Protein AF-A0A2U1MDM8-F1 (afdb_monomer)

Mean predicted aligned error: 17.26 Å

Sequence (124 aa):
MDEKRRSKVSEVETDEPVAFSLQEKEKKIGHGEKMQAIIDADEVLHARVAELYKDKTLTNDDRVQRLADLINARSEEVELADLINARSEEVALNELIQPIKQAQSQKRKRNRTRAQRISEMKAL

Structure (mmCIF, N/CA/C/O backbone):
data_AF-A0A2U1MDM8-F1
#
_entry.id   AF-A0A2U1MDM8-F1
#
loop_
_atom_site.group_PDB
_atom_site.id
_atom_site.type_symbol
_atom_site.label_atom_id
_atom_site.label_alt_id
_atom_site.label_comp_id
_atom_site.label_asym_id
_atom_site.label_entity_id
_atom_site.label_seq_id
_atom_site.pdbx_PDB_ins_code
_atom_site.Cartn_x
_atom_site.Cartn_y
_atom_site.Cartn_z
_atom_site.occupancy
_atom_site.B_iso_or_equiv
_atom_site.auth_seq_id
_atom_site.auth_comp_id
_atom_site.auth_asym_id
_atom_site.auth_atom_id
_atom_site.pdbx_PDB_model_num
ATOM 1 N N . MET A 1 1 ? 47.001 -23.749 -61.123 1.00 46.88 1 MET A N 1
ATOM 2 C CA . MET A 1 1 ? 46.743 -24.210 -59.749 1.00 46.88 1 MET A CA 1
ATOM 3 C C . MET A 1 1 ? 47.287 -23.144 -58.824 1.00 46.88 1 MET A C 1
ATOM 5 O O . MET A 1 1 ? 48.490 -22.969 -58.829 1.00 46.88 1 MET A O 1
ATOM 9 N N . ASP A 1 2 ? 46.427 -22.355 -58.182 1.00 44.31 2 ASP A N 1
ATOM 10 C CA . ASP A 1 2 ? 46.560 -22.061 -56.751 1.00 44.31 2 ASP A CA 1
ATOM 11 C C . ASP A 1 2 ? 45.334 -21.288 -56.262 1.00 44.31 2 ASP A C 1
ATOM 13 O O . ASP A 1 2 ? 44.992 -20.184 -56.684 1.00 44.31 2 ASP A O 1
ATOM 17 N N . GLU A 1 3 ? 44.623 -21.996 -55.404 1.00 44.53 3 GLU A N 1
ATOM 18 C CA . GLU A 1 3 ? 43.270 -21.796 -54.940 1.00 44.53 3 GLU A CA 1
ATOM 19 C C . GLU A 1 3 ? 43.323 -20.951 -53.665 1.00 44.53 3 GLU A C 1
ATOM 21 O O . GLU A 1 3 ? 43.531 -21.464 -52.564 1.00 44.53 3 GLU A O 1
ATOM 26 N N . LYS A 1 4 ? 43.169 -19.624 -53.780 1.00 49.59 4 LYS A N 1
ATOM 27 C CA . LYS A 1 4 ? 43.178 -18.746 -52.599 1.00 49.59 4 LYS A CA 1
ATOM 28 C C . LYS A 1 4 ? 41.790 -18.667 -51.958 1.00 49.59 4 LYS A C 1
ATOM 30 O O . LYS A 1 4 ? 41.021 -17.732 -52.142 1.00 49.59 4 LYS A O 1
ATOM 35 N N . ARG A 1 5 ? 41.513 -19.762 -51.250 1.00 52.06 5 ARG A N 1
ATOM 36 C CA . ARG A 1 5 ? 40.594 -20.017 -50.131 1.00 52.06 5 ARG A CA 1
ATOM 37 C C . ARG A 1 5 ? 39.576 -18.924 -49.775 1.00 52.06 5 ARG A C 1
ATOM 3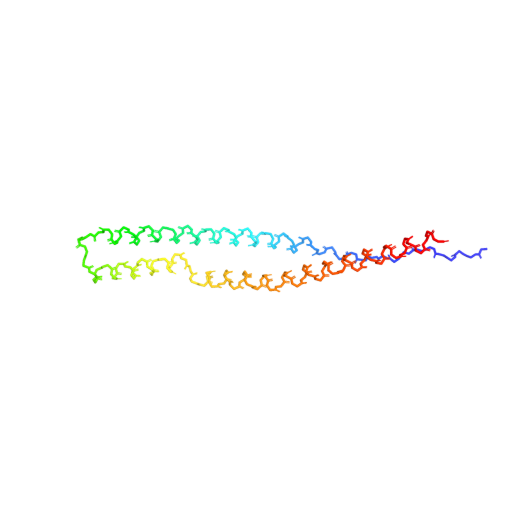9 O O . ARG A 1 5 ? 39.885 -17.884 -49.200 1.00 52.06 5 ARG A O 1
ATOM 46 N N . ARG A 1 6 ? 38.322 -19.305 -50.026 1.00 43.00 6 ARG A N 1
ATOM 47 C CA . ARG A 1 6 ? 37.075 -18.845 -49.408 1.00 43.00 6 ARG A CA 1
ATOM 48 C C . ARG A 1 6 ? 37.159 -18.733 -47.876 1.00 43.00 6 ARG A C 1
ATOM 50 O O . ARG A 1 6 ? 37.600 -19.662 -47.217 1.00 43.00 6 ARG A O 1
ATOM 57 N N . SER A 1 7 ? 36.561 -17.647 -47.380 1.00 42.75 7 SER A N 1
ATOM 58 C CA . SER A 1 7 ? 35.464 -17.61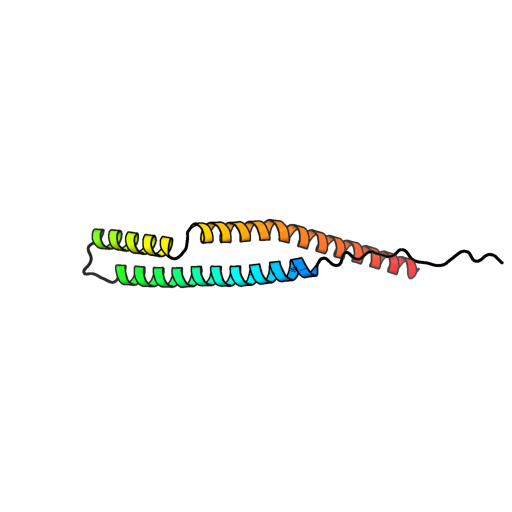9 -46.394 1.00 42.75 7 SER A CA 1
ATOM 59 C C . SER A 1 7 ? 35.660 -18.352 -45.056 1.00 42.75 7 SER A C 1
ATOM 61 O O . SER A 1 7 ? 35.643 -19.576 -45.004 1.00 42.75 7 SER A O 1
ATOM 63 N N . LYS A 1 8 ? 35.683 -17.591 -43.956 1.00 43.09 8 LYS A N 1
ATOM 64 C CA . LYS A 1 8 ? 34.558 -17.421 -43.006 1.00 43.09 8 LYS A CA 1
ATOM 65 C C . LYS A 1 8 ? 35.103 -16.810 -41.712 1.00 43.09 8 LYS A C 1
ATOM 67 O O . LYS A 1 8 ? 35.820 -17.460 -40.963 1.00 43.09 8 LYS A O 1
ATOM 72 N N . VAL A 1 9 ? 34.746 -15.553 -41.465 1.00 37.44 9 VAL A N 1
ATOM 73 C CA . VAL A 1 9 ? 34.763 -14.967 -40.122 1.00 37.44 9 VAL A CA 1
ATOM 74 C C . VAL A 1 9 ? 33.613 -15.647 -39.388 1.00 37.44 9 VAL A C 1
ATOM 76 O O . VAL A 1 9 ? 32.454 -15.370 -39.681 1.00 37.44 9 VAL A O 1
ATOM 79 N N . SER A 1 10 ? 33.915 -16.625 -38.541 1.00 43.72 10 SER A N 1
ATOM 80 C CA . SER A 1 10 ? 32.930 -17.183 -37.621 1.00 43.72 10 SER A CA 1
ATOM 81 C C . SER A 1 10 ? 32.704 -16.158 -36.516 1.00 43.72 10 SER A C 1
ATOM 83 O O . SER A 1 10 ? 33.543 -16.002 -35.627 1.00 43.72 10 SER A O 1
ATOM 85 N N . GLU A 1 11 ? 31.592 -15.434 -36.619 1.00 43.31 11 GLU A N 1
ATOM 86 C CA . GLU A 1 11 ? 30.922 -14.835 -35.472 1.00 43.31 11 GLU A CA 1
ATOM 87 C C . GLU A 1 11 ? 30.713 -15.950 -34.442 1.00 43.31 11 GLU A C 1
ATOM 89 O O . GLU A 1 11 ? 29.921 -16.866 -34.646 1.00 43.31 11 GLU A O 1
ATOM 94 N N . VAL A 1 12 ? 31.488 -15.917 -33.359 1.00 41.56 12 VAL A N 1
ATOM 95 C CA . VAL A 1 12 ? 31.106 -16.593 -32.122 1.00 41.56 12 VAL A CA 1
ATOM 96 C C . VAL A 1 12 ? 30.000 -15.723 -31.538 1.00 41.56 12 VAL A C 1
ATOM 98 O O . VAL A 1 12 ? 30.259 -14.753 -30.826 1.00 41.56 12 VAL A O 1
ATOM 101 N N . GLU A 1 13 ? 28.767 -16.008 -31.957 1.00 43.16 13 GLU A N 1
ATOM 102 C CA . GLU A 1 13 ? 27.566 -15.593 -31.246 1.00 43.16 13 GLU A CA 1
ATOM 103 C C . GLU A 1 13 ? 27.679 -16.162 -29.831 1.00 43.16 13 GLU A C 1
ATOM 105 O O . GLU A 1 13 ? 27.635 -17.369 -29.607 1.00 43.16 13 GLU A O 1
ATOM 110 N N . THR A 1 14 ? 27.928 -15.275 -28.874 1.00 48.50 14 THR A N 1
ATOM 111 C CA . THR A 1 14 ? 27.837 -15.574 -27.450 1.00 48.50 14 THR A CA 1
ATOM 112 C C . THR A 1 14 ? 26.405 -15.999 -27.150 1.00 48.50 14 THR A C 1
ATOM 114 O O . THR A 1 14 ? 25.502 -15.161 -27.110 1.00 48.50 14 THR A O 1
ATOM 117 N N . ASP A 1 15 ? 26.218 -17.297 -26.949 1.00 49.34 15 ASP A N 1
ATOM 118 C CA . ASP A 1 15 ? 24.955 -17.975 -26.650 1.00 49.34 15 ASP A CA 1
ATOM 119 C C . ASP A 1 15 ? 24.504 -17.743 -25.186 1.00 49.34 15 ASP A C 1
ATOM 121 O O . ASP A 1 15 ? 24.058 -18.644 -24.483 1.00 49.34 15 ASP A O 1
ATOM 125 N N . GLU A 1 16 ? 24.645 -16.508 -24.691 1.00 52.34 16 GLU A N 1
ATOM 126 C CA . GLU A 1 16 ? 24.306 -16.109 -23.316 1.00 52.34 16 GLU A CA 1
ATOM 127 C C . GLU A 1 16 ? 23.179 -15.054 -23.142 1.00 52.34 16 GLU A C 1
ATOM 129 O O . GLU A 1 16 ? 23.001 -14.577 -22.020 1.00 52.34 16 GLU A O 1
ATOM 134 N N . PRO A 1 17 ? 22.327 -14.672 -24.126 1.00 51.50 17 PRO A N 1
ATOM 135 C CA . PRO A 1 17 ? 21.209 -13.774 -23.810 1.00 51.50 17 PRO A CA 1
ATOM 136 C C . PRO A 1 17 ? 20.009 -14.496 -23.165 1.00 51.50 17 PRO A C 1
ATOM 138 O O . PRO A 1 17 ? 19.172 -13.853 -22.529 1.00 51.50 17 PRO A O 1
ATOM 141 N N . VAL A 1 18 ? 19.886 -15.822 -23.318 1.00 47.09 18 VAL A N 1
ATOM 142 C CA . VAL A 1 18 ? 18.661 -16.550 -22.935 1.00 47.09 18 VAL A CA 1
ATOM 143 C C . VAL A 1 18 ? 18.601 -16.832 -21.43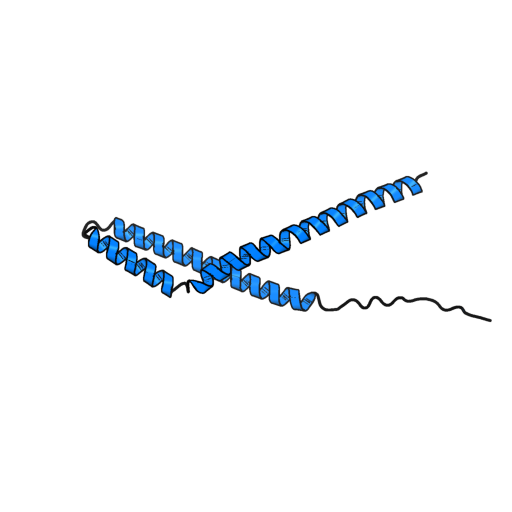2 1.00 47.09 18 VAL A C 1
ATOM 145 O O . VAL A 1 18 ? 17.549 -16.624 -20.824 1.00 47.09 18 VAL A O 1
ATOM 148 N N . ALA A 1 19 ? 19.722 -17.217 -20.812 1.00 44.84 19 ALA A N 1
ATOM 149 C CA . ALA A 1 19 ? 19.790 -17.496 -19.374 1.00 44.84 19 ALA A CA 1
ATOM 150 C C . ALA A 1 19 ? 19.506 -16.243 -18.520 1.00 44.84 19 ALA A C 1
ATOM 152 O O . ALA A 1 19 ? 18.740 -16.316 -17.560 1.00 44.84 19 ALA A O 1
ATOM 153 N N . PHE A 1 20 ? 20.013 -15.074 -18.937 1.00 41.28 20 PHE A N 1
ATOM 154 C CA . PHE A 1 20 ? 19.665 -13.787 -18.320 1.00 41.28 20 PHE A CA 1
ATOM 155 C C . PHE A 1 20 ? 18.170 -13.470 -18.451 1.00 41.28 20 PHE A C 1
ATOM 157 O O . PHE A 1 20 ? 17.553 -12.994 -17.502 1.00 41.28 20 PHE A O 1
ATOM 164 N N . SER A 1 21 ? 17.559 -13.776 -19.600 1.00 52.56 21 SER A N 1
ATOM 165 C CA . SER A 1 21 ? 16.157 -13.430 -19.862 1.00 52.56 21 SER A CA 1
ATOM 166 C C . SER A 1 21 ? 15.141 -14.236 -19.043 1.00 52.56 21 SER A C 1
ATOM 168 O O . SER A 1 21 ? 14.076 -13.706 -18.722 1.00 52.56 21 SER A O 1
ATOM 170 N N . LEU A 1 22 ? 15.445 -15.495 -18.698 1.00 49.56 22 LEU A N 1
ATOM 171 C CA . LEU A 1 22 ? 14.563 -16.336 -17.878 1.00 49.56 22 LEU A CA 1
ATOM 172 C C . LEU A 1 22 ? 14.638 -15.942 -16.402 1.00 49.56 22 LEU A C 1
ATOM 174 O O . LEU A 1 22 ? 13.597 -15.711 -15.793 1.00 49.56 22 LEU A O 1
ATOM 178 N N . GLN A 1 23 ? 15.846 -15.740 -15.870 1.00 52.19 23 GLN A N 1
ATOM 179 C CA . GLN A 1 23 ? 16.036 -15.281 -14.494 1.00 52.19 23 GLN A CA 1
ATOM 180 C C . GLN A 1 23 ? 15.476 -13.863 -14.274 1.00 52.19 23 GLN A C 1
ATOM 182 O O . GLN A 1 23 ? 14.878 -13.587 -13.236 1.00 52.19 23 GLN A O 1
ATOM 187 N N . GLU A 1 24 ? 15.625 -12.957 -15.248 1.00 52.31 24 GLU A N 1
ATOM 188 C CA . GLU A 1 24 ? 15.046 -11.607 -15.185 1.00 52.31 24 GLU A CA 1
ATOM 189 C C . GLU A 1 24 ? 13.509 -11.634 -15.287 1.00 52.31 24 GLU A C 1
ATOM 191 O O . GLU A 1 24 ? 12.835 -10.840 -14.630 1.00 52.31 24 GLU A O 1
ATOM 196 N N . LYS A 1 25 ? 12.933 -12.557 -16.075 1.00 53.91 25 LYS A N 1
ATOM 197 C CA . LYS A 1 25 ? 11.475 -12.754 -16.155 1.00 53.91 25 LYS A CA 1
ATOM 198 C C . LYS A 1 25 ? 10.898 -13.348 -14.874 1.00 53.91 25 LYS A C 1
ATOM 200 O O . LYS A 1 25 ? 9.899 -12.823 -14.397 1.00 53.91 25 LYS A O 1
ATOM 205 N N . GLU A 1 26 ? 11.515 -14.381 -14.305 1.00 52.66 26 GLU A N 1
ATOM 206 C CA . GLU A 1 26 ? 11.078 -14.965 -13.029 1.00 52.66 26 GLU A CA 1
ATOM 207 C C . GLU A 1 26 ? 11.200 -13.960 -11.879 1.00 52.66 26 GLU A C 1
ATOM 209 O O . GLU A 1 26 ? 10.249 -13.791 -11.118 1.00 52.66 26 GLU A O 1
ATOM 214 N N . LYS A 1 27 ? 12.304 -13.196 -11.810 1.00 56.69 27 LYS A N 1
ATOM 215 C CA . LYS A 1 27 ? 12.435 -12.088 -10.848 1.00 56.69 27 LYS A CA 1
ATOM 216 C C . LYS A 1 27 ? 11.355 -11.019 -11.035 1.00 56.69 27 LYS A C 1
ATOM 218 O O . LYS A 1 27 ? 10.813 -10.537 -10.047 1.00 56.69 27 LYS A O 1
ATOM 223 N N . LYS A 1 28 ? 11.008 -10.662 -12.279 1.00 57.97 28 LYS A N 1
ATOM 224 C CA . LYS A 1 28 ? 9.926 -9.703 -12.574 1.00 57.97 28 LYS A CA 1
ATOM 225 C C . LYS A 1 28 ? 8.542 -10.209 -12.169 1.00 57.97 28 LYS A C 1
ATOM 227 O O . LYS A 1 28 ? 7.739 -9.400 -11.716 1.00 57.97 28 LYS A O 1
ATOM 232 N N . ILE A 1 29 ? 8.264 -11.504 -12.330 1.00 58.88 29 ILE A N 1
ATOM 233 C CA . ILE A 1 29 ? 6.989 -12.111 -11.917 1.00 58.88 29 ILE A CA 1
ATOM 234 C C . ILE A 1 29 ? 6.879 -12.083 -10.390 1.00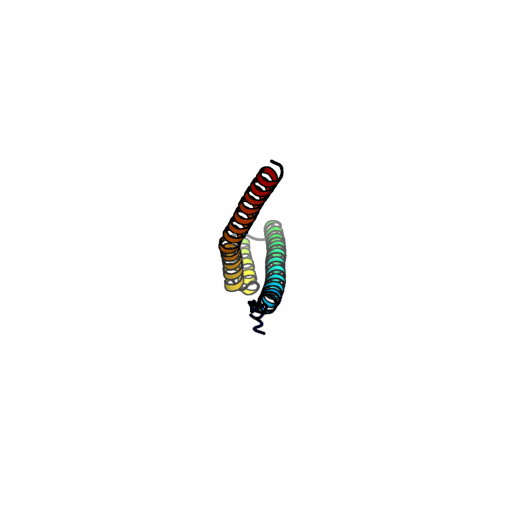 58.88 29 ILE A C 1
ATOM 236 O O . ILE A 1 29 ? 5.916 -11.526 -9.872 1.00 58.88 29 ILE A O 1
ATOM 240 N N . GLY A 1 30 ? 7.914 -12.543 -9.677 1.00 61.72 30 GLY A N 1
ATOM 241 C CA . GLY A 1 30 ? 7.930 -12.496 -8.211 1.00 61.72 30 GLY A CA 1
ATOM 242 C C . GLY A 1 30 ? 7.863 -11.070 -7.648 1.00 61.72 30 GLY A C 1
ATOM 243 O O . GLY A 1 30 ? 7.201 -10.827 -6.646 1.00 61.72 30 GLY A O 1
ATOM 244 N N . HIS A 1 31 ? 8.490 -10.096 -8.312 1.00 62.25 31 HIS A N 1
ATOM 245 C CA . HIS A 1 31 ? 8.406 -8.686 -7.919 1.00 62.25 31 HIS A CA 1
ATOM 246 C C . HIS A 1 31 ? 7.007 -8.085 -8.141 1.00 62.25 31 HIS A C 1
ATOM 248 O O . HIS A 1 31 ? 6.526 -7.320 -7.307 1.00 62.25 31 HIS A O 1
ATOM 254 N N . GLY A 1 32 ? 6.338 -8.440 -9.244 1.00 68.06 32 GLY A N 1
ATOM 255 C CA . GLY A 1 32 ? 4.960 -8.016 -9.511 1.00 68.06 32 GLY A CA 1
ATOM 256 C C . GLY A 1 32 ? 3.967 -8.573 -8.489 1.00 68.06 32 GLY A C 1
ATOM 257 O O . GLY A 1 32 ? 3.122 -7.833 -7.993 1.00 68.06 32 GLY A O 1
ATOM 258 N N . GLU A 1 33 ? 4.112 -9.845 -8.117 1.00 70.31 33 GLU A N 1
ATOM 259 C CA . GLU A 1 33 ? 3.295 -10.482 -7.074 1.00 70.31 33 GLU A CA 1
ATOM 260 C C . GLU A 1 33 ? 3.534 -9.852 -5.693 1.00 70.31 33 GLU A C 1
ATOM 262 O O . GLU A 1 33 ? 2.577 -9.577 -4.972 1.00 70.31 33 GLU A O 1
ATOM 267 N N . LYS A 1 34 ? 4.791 -9.530 -5.352 1.00 71.94 34 LYS A N 1
ATOM 268 C CA . LYS A 1 34 ? 5.127 -8.800 -4.117 1.00 71.94 34 LYS A CA 1
ATOM 269 C C . LYS A 1 34 ? 4.511 -7.400 -4.072 1.00 71.94 34 LYS A C 1
ATOM 271 O O . LYS A 1 34 ? 3.951 -7.023 -3.047 1.00 71.94 34 LYS A O 1
ATOM 276 N N . MET A 1 35 ? 4.581 -6.633 -5.165 1.00 74.56 35 MET A N 1
ATOM 277 C CA . MET A 1 35 ? 3.915 -5.325 -5.230 1.00 74.56 35 MET A CA 1
ATOM 278 C C . MET A 1 35 ? 2.405 -5.445 -5.033 1.00 74.56 35 MET A C 1
ATOM 280 O O . MET A 1 35 ? 1.826 -4.636 -4.313 1.00 74.56 35 MET A O 1
ATOM 284 N N . GLN A 1 36 ? 1.772 -6.441 -5.657 1.00 76.19 36 GLN A N 1
ATOM 285 C CA . GLN A 1 36 ? 0.333 -6.634 -5.522 1.00 76.19 36 GLN A CA 1
ATOM 286 C C . GLN A 1 36 ? -0.047 -6.979 -4.079 1.00 76.19 36 GLN A C 1
ATOM 288 O O . GLN A 1 36 ? -0.964 -6.371 -3.541 1.00 76.19 36 GLN A O 1
ATOM 293 N N . ALA A 1 37 ? 0.711 -7.856 -3.417 1.00 77.31 37 ALA A N 1
ATOM 294 C CA . ALA A 1 37 ? 0.493 -8.178 -2.008 1.00 77.31 37 ALA A CA 1
ATOM 295 C C . ALA A 1 37 ? 0.625 -6.947 -1.088 1.00 77.31 37 ALA A C 1
ATOM 297 O O . ALA A 1 37 ? -0.148 -6.802 -0.144 1.00 77.31 37 ALA A O 1
ATOM 298 N N . ILE A 1 38 ? 1.562 -6.034 -1.381 1.00 78.25 38 ILE A N 1
ATOM 299 C CA . ILE A 1 38 ? 1.703 -4.761 -0.654 1.00 78.25 38 ILE A CA 1
ATOM 300 C C . ILE A 1 38 ? 0.468 -3.876 -0.865 1.00 78.25 38 ILE A C 1
ATOM 302 O O . ILE A 1 38 ? -0.056 -3.322 0.097 1.00 78.25 38 ILE A O 1
ATOM 306 N N . ILE A 1 39 ? -0.014 -3.748 -2.103 1.00 81.94 39 ILE A N 1
ATOM 307 C CA . ILE A 1 39 ? -1.211 -2.953 -2.417 1.00 81.94 39 ILE A CA 1
ATOM 308 C C . ILE A 1 39 ? -2.442 -3.529 -1.705 1.00 81.94 39 ILE A C 1
ATOM 310 O O . ILE A 1 39 ? -3.171 -2.786 -1.050 1.00 81.94 39 ILE A O 1
ATOM 314 N N . ASP A 1 40 ? -2.638 -4.845 -1.773 1.00 81.75 40 ASP A N 1
ATOM 315 C CA . ASP A 1 40 ? -3.773 -5.525 -1.145 1.00 81.75 40 ASP A CA 1
ATOM 316 C C . ASP A 1 40 ? -3.743 -5.353 0.388 1.00 81.75 40 ASP A C 1
ATOM 318 O O . ASP A 1 40 ? -4.766 -5.066 1.016 1.00 81.75 40 ASP A O 1
ATOM 322 N N . ALA A 1 41 ? -2.561 -5.461 1.005 1.00 81.06 41 ALA A N 1
ATOM 323 C CA . ALA A 1 41 ? -2.381 -5.227 2.438 1.00 81.06 41 ALA A CA 1
ATOM 324 C C . ALA A 1 41 ? -2.679 -3.768 2.837 1.00 81.06 41 ALA A C 1
ATOM 326 O O . ALA A 1 41 ? -3.292 -3.518 3.882 1.00 81.06 41 ALA A O 1
ATOM 327 N N . ASP A 1 42 ? -2.300 -2.797 2.003 1.00 84.75 42 ASP A N 1
ATOM 328 C CA . ASP A 1 42 ? -2.581 -1.375 2.223 1.00 84.75 42 ASP A CA 1
ATOM 329 C C . ASP A 1 42 ? -4.076 -1.070 2.144 1.00 84.75 42 ASP A C 1
ATOM 331 O O . ASP A 1 42 ? -4.598 -0.339 2.991 1.00 84.75 42 ASP A O 1
ATOM 335 N N . GLU A 1 43 ? -4.783 -1.657 1.179 1.00 87.06 43 GLU A N 1
ATOM 336 C CA . GLU A 1 43 ? -6.239 -1.534 1.069 1.00 87.06 43 GLU A CA 1
ATOM 337 C C . GLU A 1 43 ? -6.941 -2.086 2.317 1.00 87.06 43 GLU A C 1
ATOM 339 O O . GLU A 1 43 ? -7.835 -1.437 2.876 1.00 87.06 43 GLU A O 1
ATOM 344 N N . VAL A 1 44 ? -6.492 -3.242 2.817 1.00 86.38 44 VAL A N 1
ATOM 345 C CA . VAL A 1 44 ? -7.011 -3.837 4.057 1.00 86.38 44 VAL A CA 1
ATOM 346 C C . VAL A 1 44 ? -6.721 -2.945 5.267 1.00 86.38 44 VAL A C 1
ATOM 348 O O . VAL A 1 44 ? -7.615 -2.738 6.099 1.00 86.38 44 VAL A O 1
ATOM 351 N N . LEU A 1 45 ? -5.515 -2.376 5.374 1.00 88.06 45 LEU A N 1
ATOM 352 C CA . LEU A 1 45 ? -5.184 -1.427 6.439 1.00 88.06 45 LEU A CA 1
ATOM 353 C C . LEU A 1 45 ? -6.095 -0.194 6.372 1.00 88.06 45 LEU A C 1
ATOM 355 O O . LEU A 1 45 ? -6.668 0.198 7.390 1.00 88.06 45 LEU A O 1
ATOM 359 N N . HIS A 1 46 ? -6.276 0.389 5.186 1.00 88.31 46 HIS A N 1
ATOM 360 C CA . HIS A 1 46 ? -7.155 1.539 4.976 1.00 88.31 46 HIS A CA 1
ATOM 361 C C . HIS A 1 46 ? -8.598 1.245 5.405 1.00 88.31 46 HIS A C 1
ATOM 363 O O . HIS A 1 46 ? -9.214 2.070 6.087 1.00 88.31 46 HIS A O 1
ATOM 369 N N . ALA A 1 47 ? -9.126 0.064 5.072 1.00 89.88 47 ALA A N 1
ATOM 370 C CA . ALA A 1 47 ? -10.461 -0.353 5.491 1.00 89.88 47 ALA A CA 1
ATOM 371 C C . ALA A 1 47 ? -10.576 -0.458 7.022 1.00 89.88 47 ALA A C 1
ATOM 373 O O . ALA A 1 47 ? -11.516 0.079 7.611 1.00 89.88 47 ALA A O 1
ATOM 374 N N . ARG A 1 48 ? -9.596 -1.082 7.688 1.00 90.75 48 ARG A N 1
ATOM 375 C CA . ARG A 1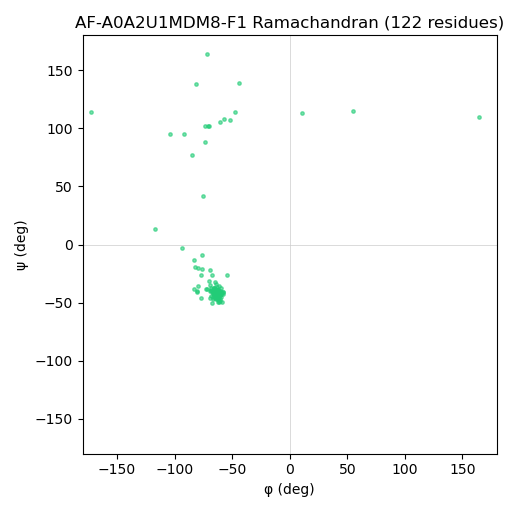 48 ? -9.579 -1.216 9.158 1.00 90.75 48 ARG A CA 1
ATOM 376 C C . ARG A 1 48 ? -9.460 0.133 9.863 1.00 90.75 48 ARG A C 1
ATOM 378 O O . ARG A 1 48 ? -10.157 0.365 10.848 1.00 90.75 48 ARG A O 1
ATOM 385 N N . VAL A 1 49 ? -8.629 1.037 9.344 1.00 91.94 49 VAL A N 1
ATOM 386 C CA . VAL A 1 49 ? -8.510 2.408 9.860 1.00 91.94 49 VAL A CA 1
ATOM 387 C C . VAL A 1 49 ? -9.830 3.164 9.691 1.00 91.94 49 VAL A C 1
ATOM 389 O O . VAL A 1 49 ? -10.275 3.832 10.622 1.00 91.94 49 VAL A O 1
ATOM 392 N N . ALA A 1 50 ? -10.505 3.032 8.547 1.00 92.75 50 ALA A N 1
ATOM 393 C CA . ALA A 1 50 ? -11.805 3.663 8.337 1.00 92.75 50 ALA A CA 1
ATOM 394 C C . ALA A 1 50 ? -12.864 3.160 9.333 1.00 92.75 50 ALA A C 1
ATOM 396 O O . ALA A 1 50 ? -13.615 3.968 9.881 1.00 92.75 50 ALA A O 1
ATOM 397 N N . GLU A 1 51 ? -12.907 1.855 9.610 1.00 91.69 51 GLU A N 1
ATOM 398 C CA . GLU A 1 51 ? -13.793 1.285 10.635 1.00 91.69 51 GLU A CA 1
ATOM 399 C C . GLU A 1 51 ? -13.456 1.799 12.043 1.00 91.69 51 GLU A C 1
ATOM 401 O O . GLU A 1 51 ? -14.359 2.164 12.798 1.00 91.69 51 GLU A O 1
ATOM 406 N N . LEU A 1 52 ? -12.169 1.946 12.370 1.00 92.25 52 LEU A N 1
ATOM 407 C CA . LEU A 1 52 ? -11.719 2.511 13.645 1.00 92.25 52 LEU A CA 1
ATOM 408 C C . LEU A 1 52 ? -12.259 3.934 13.884 1.00 92.25 52 LEU A C 1
ATOM 410 O O . LEU A 1 52 ? -12.667 4.276 14.995 1.00 92.25 52 LEU A O 1
ATOM 414 N N . TYR A 1 53 ? -12.288 4.769 12.841 1.00 89.69 53 TYR A N 1
ATOM 415 C CA . TYR A 1 53 ? -12.820 6.133 12.929 1.00 89.69 53 TYR A CA 1
ATOM 416 C C . TYR A 1 53 ? -14.354 6.197 12.944 1.00 89.69 53 TYR A C 1
ATOM 418 O O . TYR A 1 53 ? -14.916 7.188 13.417 1.00 89.69 53 TYR A O 1
ATOM 426 N N . LYS A 1 54 ? -15.046 5.158 12.461 1.00 93.56 54 LYS A N 1
ATOM 427 C CA . LYS A 1 54 ? -16.512 5.050 12.559 1.00 93.56 54 LYS A CA 1
ATOM 428 C C . LYS A 1 54 ? -16.969 4.646 13.956 1.00 93.56 54 LYS A C 1
ATOM 430 O O . LYS A 1 54 ? -18.085 4.999 14.347 1.00 93.56 54 LYS A O 1
ATOM 435 N N . ASP A 1 55 ? -16.128 3.942 14.709 1.00 92.38 55 ASP A N 1
ATOM 436 C CA . ASP A 1 55 ? -16.437 3.537 16.074 1.00 92.38 55 ASP A CA 1
ATOM 437 C C . ASP A 1 55 ? -16.437 4.748 17.020 1.00 92.38 55 ASP A C 1
ATOM 439 O O . ASP A 1 55 ? -15.398 5.262 17.441 1.00 92.38 55 ASP A O 1
ATOM 443 N N . LYS A 1 56 ? -17.640 5.223 17.354 1.00 92.50 56 LYS A N 1
ATOM 444 C CA . LYS A 1 56 ? -17.878 6.356 18.262 1.00 92.50 56 LYS A CA 1
ATOM 445 C C . LYS A 1 56 ? -17.686 6.008 19.739 1.00 92.50 56 LYS A C 1
ATOM 447 O O . LYS A 1 56 ? -17.729 6.919 20.559 1.00 92.50 56 LYS A O 1
ATOM 452 N N . THR A 1 57 ? -17.523 4.729 20.076 1.00 93.69 57 THR A N 1
ATOM 453 C CA . THR A 1 57 ? -17.348 4.276 21.462 1.00 93.69 57 THR A CA 1
ATOM 454 C C . THR A 1 57 ? -15.908 4.427 21.946 1.00 93.69 57 THR A C 1
ATOM 456 O O . THR A 1 57 ? -15.676 4.491 23.150 1.00 93.69 57 THR A O 1
ATOM 459 N N . LEU A 1 58 ? -14.954 4.542 21.017 1.00 91.75 58 LEU A N 1
ATOM 460 C CA . LEU A 1 58 ? -13.541 4.731 21.322 1.00 91.75 58 LEU A CA 1
ATOM 461 C C . LEU A 1 58 ? -13.212 6.188 21.640 1.00 91.75 58 LEU A C 1
ATOM 463 O O . LEU A 1 58 ? -13.636 7.112 20.935 1.00 91.75 58 LEU A O 1
ATOM 467 N N . THR A 1 59 ? -12.373 6.380 22.658 1.00 94.69 59 THR A N 1
ATOM 468 C CA . THR A 1 59 ? -11.724 7.669 22.899 1.00 94.69 59 THR A CA 1
ATOM 469 C C . THR A 1 59 ? -10.649 7.930 21.840 1.00 94.69 59 THR A C 1
ATOM 471 O O . THR A 1 59 ? -10.222 7.025 21.120 1.00 94.69 59 THR A O 1
ATOM 474 N N . ASN A 1 60 ? -10.194 9.179 21.714 1.00 91.88 60 ASN A N 1
ATOM 475 C CA . ASN A 1 60 ? -9.121 9.493 20.767 1.00 91.88 60 ASN A CA 1
ATOM 476 C C . ASN A 1 60 ? -7.812 8.776 21.121 1.00 91.88 60 ASN A C 1
ATOM 478 O O . ASN A 1 60 ? -7.134 8.315 20.208 1.00 91.88 60 ASN A O 1
ATOM 482 N N . ASP A 1 61 ? -7.498 8.625 22.408 1.00 94.31 61 ASP A N 1
ATOM 483 C CA . ASP A 1 61 ? -6.288 7.929 22.854 1.00 94.31 61 ASP A CA 1
ATOM 484 C C . ASP A 1 61 ? -6.355 6.437 22.501 1.00 94.31 61 ASP A C 1
ATOM 486 O O . ASP A 1 61 ? -5.406 5.893 21.936 1.00 94.31 61 ASP A O 1
ATOM 490 N N . ASP A 1 62 ? -7.516 5.799 22.698 1.00 93.69 62 ASP A N 1
ATOM 491 C CA . ASP A 1 62 ? -7.732 4.406 22.287 1.00 93.69 62 ASP A CA 1
ATOM 492 C C . ASP A 1 62 ? -7.608 4.231 20.770 1.00 93.69 62 ASP A C 1
ATOM 494 O O . ASP A 1 62 ? -7.061 3.236 20.290 1.00 93.69 62 ASP A O 1
ATOM 498 N N . ARG A 1 63 ? -8.108 5.199 19.988 1.00 92.19 63 ARG A N 1
ATOM 499 C CA . ARG A 1 63 ? -7.955 5.182 18.526 1.00 92.19 63 ARG A CA 1
ATOM 500 C C . ARG A 1 63 ? -6.493 5.313 18.124 1.00 92.19 63 ARG A C 1
ATOM 502 O O . ARG A 1 63 ? -6.051 4.561 17.265 1.00 92.19 63 ARG A O 1
ATOM 509 N N . VAL A 1 64 ? -5.745 6.232 18.730 1.00 92.88 64 VAL A N 1
ATOM 510 C CA . VAL A 1 64 ? -4.316 6.416 18.438 1.00 92.88 64 VAL A CA 1
ATOM 511 C C . VAL A 1 64 ? -3.528 5.150 18.771 1.00 92.88 64 VAL A C 1
ATOM 513 O O . VAL A 1 64 ? -2.732 4.709 17.943 1.00 92.88 64 VAL A O 1
ATOM 516 N N . GLN A 1 65 ? -3.799 4.520 19.917 1.00 94.38 65 GLN A N 1
ATOM 517 C CA . GLN A 1 65 ? -3.152 3.266 20.301 1.00 94.38 65 GLN A CA 1
ATOM 518 C C . GLN A 1 65 ? -3.453 2.147 19.296 1.00 94.38 65 GLN A C 1
ATOM 520 O O . GLN A 1 65 ? -2.536 1.523 18.771 1.00 94.38 65 GLN A O 1
ATOM 525 N N . ARG A 1 66 ? -4.728 1.950 18.941 1.00 91.69 66 ARG A N 1
ATOM 526 C CA . ARG A 1 66 ? -5.128 0.926 17.962 1.00 91.69 66 ARG A CA 1
ATOM 527 C C . ARG A 1 66 ? -4.594 1.202 16.555 1.00 91.69 66 ARG A C 1
ATOM 529 O O . ARG A 1 66 ? -4.315 0.262 15.819 1.00 91.69 66 ARG A O 1
ATOM 536 N N . LEU A 1 67 ? -4.441 2.468 16.165 1.00 92.56 67 LEU A N 1
ATOM 537 C CA . LEU A 1 67 ? -3.777 2.852 14.916 1.00 92.56 67 LEU A CA 1
ATOM 538 C C . LEU A 1 67 ? -2.301 2.456 14.923 1.00 92.56 67 LEU A C 1
ATOM 540 O O . LEU A 1 67 ? -1.824 1.908 13.932 1.00 92.56 67 LEU A O 1
ATOM 544 N N . ALA A 1 68 ? -1.595 2.700 16.029 1.00 90.62 68 ALA A N 1
ATOM 545 C CA . ALA A 1 68 ? -0.206 2.282 16.177 1.00 90.62 68 ALA A CA 1
ATOM 546 C C . ALA A 1 68 ? -0.075 0.755 16.080 1.00 90.62 68 ALA A C 1
ATOM 548 O O . ALA A 1 68 ? 0.773 0.264 15.338 1.00 90.62 68 ALA A O 1
ATOM 549 N N . ASP A 1 69 ? -0.969 0.012 16.737 1.00 90.69 69 ASP A N 1
ATOM 550 C CA . ASP A 1 69 ? -0.987 -1.453 16.681 1.00 90.69 69 ASP A CA 1
ATOM 551 C C . ASP A 1 69 ? -1.233 -1.967 15.250 1.00 90.69 69 ASP A C 1
ATOM 553 O O . ASP A 1 69 ? -0.542 -2.874 14.791 1.00 90.69 69 ASP A O 1
ATOM 557 N N . LEU A 1 70 ? -2.164 -1.356 14.504 1.00 90.00 70 LEU A N 1
ATOM 558 C CA . LEU A 1 70 ? -2.437 -1.706 13.103 1.00 90.00 70 LEU A CA 1
ATOM 559 C C . LEU A 1 70 ? -1.245 -1.418 12.175 1.00 90.00 70 LEU A C 1
ATOM 561 O O . LEU A 1 70 ? -0.965 -2.207 11.272 1.00 90.00 70 LEU A O 1
ATOM 565 N N . ILE A 1 71 ? -0.543 -0.301 12.383 1.00 87.00 71 ILE A N 1
ATOM 566 C CA . ILE A 1 71 ? 0.647 0.064 11.600 1.00 87.00 71 ILE A CA 1
ATOM 567 C C . ILE A 1 71 ? 1.815 -0.877 11.916 1.00 87.00 71 ILE A C 1
ATOM 569 O O . ILE A 1 71 ? 2.528 -1.291 11.000 1.00 87.00 71 ILE A O 1
ATOM 573 N N . ASN A 1 72 ? 1.995 -1.243 13.186 1.00 86.38 72 ASN A N 1
ATOM 574 C CA . ASN A 1 72 ? 3.025 -2.188 13.608 1.00 86.38 72 ASN A CA 1
ATOM 575 C C . ASN A 1 72 ? 2.747 -3.590 13.056 1.00 86.38 72 ASN A C 1
ATOM 577 O O . ASN A 1 72 ? 3.629 -4.167 12.432 1.00 86.38 72 ASN A O 1
ATOM 581 N N . ALA A 1 73 ? 1.510 -4.082 13.171 1.00 84.44 73 ALA A N 1
ATOM 582 C CA . ALA A 1 73 ? 1.110 -5.370 12.603 1.00 84.44 73 ALA A CA 1
ATOM 583 C C . ALA A 1 73 ? 1.330 -5.424 11.080 1.00 84.44 73 ALA A C 1
ATOM 585 O O . ALA A 1 73 ? 1.844 -6.413 10.568 1.00 84.44 73 ALA A O 1
ATOM 586 N N . ARG A 1 74 ? 1.027 -4.336 10.353 1.00 80.75 74 ARG A N 1
ATOM 587 C CA . ARG A 1 74 ? 1.356 -4.232 8.920 1.00 80.75 74 ARG A CA 1
ATOM 588 C C . ARG A 1 74 ? 2.863 -4.251 8.674 1.00 80.75 74 ARG A C 1
ATOM 590 O O . ARG A 1 74 ? 3.300 -4.853 7.705 1.00 80.75 74 ARG A O 1
ATOM 597 N N . SER A 1 75 ? 3.646 -3.567 9.503 1.00 75.12 75 SER A N 1
ATOM 598 C CA . SER A 1 75 ? 5.108 -3.505 9.356 1.00 75.12 75 SER A CA 1
ATOM 599 C C . SER A 1 75 ? 5.794 -4.842 9.666 1.00 75.12 75 SER A C 1
ATOM 601 O O . SER A 1 75 ? 6.917 -5.065 9.224 1.00 75.12 75 SER A O 1
ATOM 603 N N . GLU A 1 76 ? 5.138 -5.716 10.431 1.00 73.06 76 GLU A N 1
ATOM 604 C CA . GLU A 1 76 ? 5.550 -7.109 10.637 1.00 73.06 76 GLU A CA 1
ATOM 605 C C . GLU A 1 76 ? 5.122 -8.009 9.466 1.00 73.06 76 GLU A C 1
ATOM 607 O O . GLU A 1 76 ? 5.890 -8.868 9.044 1.00 73.06 76 GLU A O 1
ATOM 612 N N . GLU A 1 77 ? 3.915 -7.808 8.923 1.00 66.44 77 GLU A N 1
ATOM 613 C CA . GLU A 1 77 ? 3.373 -8.587 7.797 1.00 66.44 77 GLU A CA 1
ATOM 614 C C . GLU A 1 77 ? 4.066 -8.260 6.462 1.00 66.44 77 GLU A C 1
ATOM 616 O O . GLU A 1 77 ? 4.341 -9.147 5.654 1.00 66.44 77 GLU A O 1
ATOM 621 N N . VAL A 1 78 ? 4.397 -6.987 6.249 1.00 63.94 78 VAL A N 1
ATOM 622 C CA . VAL A 1 78 ? 5.232 -6.499 5.153 1.00 63.94 78 VAL A CA 1
ATOM 623 C C . VAL A 1 78 ? 6.597 -6.199 5.752 1.00 63.94 78 VAL A C 1
ATOM 625 O O . VAL A 1 78 ? 6.784 -5.106 6.286 1.00 63.94 78 VAL A O 1
ATOM 628 N N . GLU A 1 79 ? 7.556 -7.134 5.681 1.00 64.31 79 GLU A N 1
ATOM 629 C CA . GLU A 1 79 ? 8.935 -6.841 6.097 1.00 64.31 79 GLU A CA 1
ATOM 630 C C . GLU A 1 79 ? 9.364 -5.504 5.467 1.00 64.31 79 GLU A C 1
ATOM 632 O O . GLU A 1 79 ? 9.466 -5.376 4.247 1.00 64.31 79 GLU A O 1
ATOM 637 N N . LEU A 1 80 ? 9.605 -4.475 6.287 1.00 55.16 80 LEU A N 1
ATOM 638 C CA . LEU A 1 80 ? 9.949 -3.127 5.807 1.00 55.16 80 LEU A CA 1
ATOM 639 C C . LEU A 1 80 ? 11.166 -3.129 4.861 1.00 55.16 80 LEU A C 1
ATOM 641 O O . LEU A 1 80 ? 11.287 -2.259 3.995 1.00 55.16 80 LEU A O 1
ATOM 645 N N . ALA A 1 81 ? 12.046 -4.126 5.000 1.00 56.66 81 ALA A N 1
ATOM 646 C CA . ALA A 1 81 ? 13.162 -4.377 4.098 1.00 56.66 81 ALA A CA 1
ATOM 647 C C . ALA A 1 81 ? 12.702 -4.720 2.671 1.00 56.66 81 ALA A C 1
ATOM 649 O O . ALA A 1 81 ? 13.275 -4.203 1.713 1.00 56.66 81 ALA A O 1
ATOM 650 N N . ASP A 1 82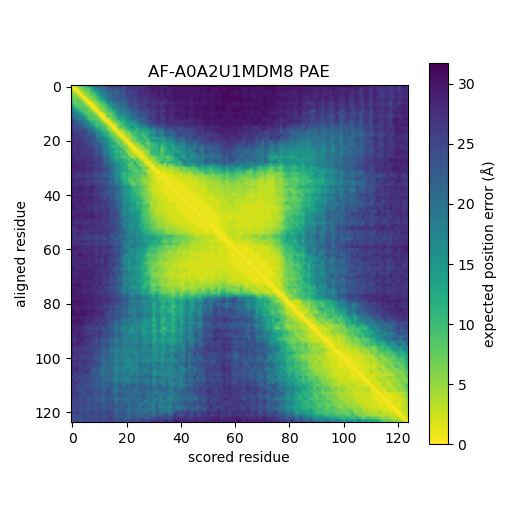 ? 11.646 -5.518 2.517 1.00 61.91 82 ASP A N 1
ATOM 651 C CA . ASP A 1 82 ? 11.091 -5.898 1.218 1.00 61.91 82 ASP A CA 1
ATOM 652 C C . ASP A 1 82 ? 10.438 -4.701 0.508 1.00 61.91 82 ASP A C 1
ATOM 654 O O . ASP A 1 82 ? 10.629 -4.531 -0.696 1.00 61.91 82 ASP A O 1
ATOM 658 N N . LEU A 1 83 ? 9.759 -3.806 1.240 1.00 59.22 83 LEU A N 1
ATOM 659 C CA . LEU A 1 83 ? 9.168 -2.582 0.674 1.00 59.22 83 LEU A CA 1
ATOM 660 C C . LEU A 1 83 ? 10.237 -1.574 0.209 1.00 59.22 83 LEU A C 1
ATOM 662 O O . LEU A 1 83 ? 10.128 -0.991 -0.875 1.00 59.22 83 LEU A O 1
ATOM 666 N N . ILE A 1 84 ? 11.281 -1.360 1.018 1.00 59.53 84 ILE A N 1
ATOM 667 C CA . ILE A 1 84 ? 12.385 -0.445 0.684 1.00 59.53 84 ILE A CA 1
ATOM 668 C C . ILE A 1 84 ? 13.220 -1.003 -0.477 1.00 59.53 84 ILE A C 1
ATOM 670 O O . ILE A 1 84 ? 13.591 -0.242 -1.379 1.00 59.53 84 ILE A O 1
ATOM 674 N N . ASN A 1 85 ? 13.478 -2.315 -0.493 1.00 58.69 85 ASN A N 1
ATOM 675 C CA . ASN A 1 85 ? 14.204 -2.972 -1.577 1.00 58.69 85 ASN A CA 1
ATOM 676 C C . ASN A 1 85 ? 13.405 -2.954 -2.884 1.00 58.69 85 ASN A C 1
ATOM 678 O O . ASN A 1 85 ? 13.965 -2.557 -3.902 1.00 58.69 85 ASN A O 1
ATOM 682 N N . ALA A 1 86 ? 12.103 -3.259 -2.864 1.00 61.84 86 ALA A N 1
ATOM 683 C CA . ALA A 1 86 ? 11.263 -3.221 -4.066 1.00 61.84 86 ALA A CA 1
ATOM 684 C C . ALA A 1 86 ? 11.223 -1.819 -4.700 1.00 61.84 86 ALA A C 1
ATOM 686 O O . ALA A 1 86 ? 11.437 -1.658 -5.903 1.00 61.84 86 ALA A O 1
ATOM 687 N N . ARG A 1 87 ? 11.043 -0.770 -3.884 1.00 60.19 87 ARG A N 1
ATOM 688 C CA . ARG A 1 87 ? 11.037 0.614 -4.383 1.00 60.19 87 ARG A CA 1
ATOM 689 C C . ARG A 1 87 ? 12.402 1.039 -4.936 1.00 60.19 87 ARG A C 1
ATOM 691 O O . ARG A 1 87 ? 12.464 1.764 -5.926 1.00 60.19 87 ARG A O 1
ATOM 698 N N . SER A 1 88 ? 13.492 0.601 -4.309 1.00 59.81 88 SER A N 1
ATOM 699 C CA . SER A 1 88 ? 14.855 0.932 -4.749 1.00 59.81 88 SER A CA 1
ATOM 700 C C . SER A 1 88 ? 15.249 0.180 -6.025 1.00 59.81 88 SER A C 1
ATOM 702 O O . SER A 1 88 ? 15.868 0.768 -6.911 1.00 59.81 88 SER A O 1
ATOM 704 N N . GLU A 1 89 ? 14.848 -1.087 -6.161 1.00 62.66 89 GLU A N 1
ATOM 705 C CA . GLU A 1 89 ? 15.049 -1.887 -7.374 1.00 62.66 89 GLU A CA 1
ATOM 706 C C . GLU A 1 89 ? 14.255 -1.333 -8.563 1.00 62.66 89 GLU A C 1
ATOM 708 O O . GLU A 1 89 ? 14.798 -1.240 -9.664 1.00 62.66 89 GLU A O 1
ATOM 713 N N . GLU A 1 90 ? 13.008 -0.896 -8.362 1.00 62.75 90 GLU A N 1
ATOM 714 C CA . GLU A 1 90 ? 12.209 -0.270 -9.422 1.00 62.75 90 GLU A CA 1
ATOM 715 C C . GLU A 1 90 ? 12.853 1.030 -9.935 1.00 62.75 90 GLU A C 1
ATOM 717 O O . GLU A 1 90 ? 12.951 1.251 -11.149 1.00 62.75 90 GLU A O 1
ATOM 722 N N . VAL A 1 91 ? 13.346 1.874 -9.021 1.00 63.41 91 VAL A N 1
ATOM 723 C CA . VAL A 1 91 ? 14.060 3.111 -9.370 1.00 63.41 91 VAL A CA 1
ATOM 724 C C . VAL A 1 91 ? 15.356 2.790 -10.119 1.00 63.41 91 VAL A C 1
ATOM 726 O O . VAL A 1 91 ? 15.586 3.344 -11.196 1.00 63.41 91 VAL A O 1
ATOM 729 N N . ALA A 1 92 ? 16.150 1.834 -9.630 1.00 64.56 92 ALA A N 1
ATOM 730 C CA . ALA A 1 92 ? 17.398 1.421 -10.271 1.00 64.56 92 ALA A CA 1
ATOM 731 C C . ALA A 1 92 ? 17.178 0.814 -11.671 1.00 64.56 92 ALA A C 1
ATOM 733 O O . ALA A 1 92 ? 17.919 1.107 -12.614 1.00 64.56 92 ALA A O 1
ATOM 734 N N . LEU A 1 93 ? 16.134 -0.002 -11.848 1.00 61.44 93 LEU A N 1
ATOM 735 C CA . LEU A 1 93 ? 15.772 -0.573 -13.147 1.00 61.44 93 LEU A CA 1
ATOM 736 C C . LEU A 1 93 ? 15.332 0.509 -14.134 1.00 61.44 93 LEU A C 1
ATOM 738 O O . LEU A 1 93 ? 15.722 0.468 -15.303 1.00 61.44 93 LEU A O 1
ATOM 742 N N . ASN A 1 94 ? 14.555 1.496 -13.688 1.00 68.62 94 ASN A N 1
ATOM 743 C CA . ASN A 1 94 ? 14.156 2.609 -14.544 1.00 68.62 94 ASN A CA 1
ATOM 744 C C . ASN A 1 94 ? 15.350 3.483 -14.952 1.00 68.62 94 ASN A C 1
ATOM 746 O O . ASN A 1 94 ? 15.440 3.859 -16.126 1.00 68.62 94 ASN A O 1
ATOM 750 N N . GLU A 1 95 ? 16.290 3.739 -14.041 1.00 72.44 95 GLU A N 1
ATOM 751 C CA . GLU A 1 95 ? 17.531 4.466 -14.337 1.00 72.44 95 GLU A CA 1
ATOM 752 C C . GLU A 1 95 ? 18.437 3.723 -15.330 1.00 72.44 95 GLU A C 1
ATOM 754 O O . GLU A 1 95 ? 19.058 4.362 -16.178 1.00 72.44 95 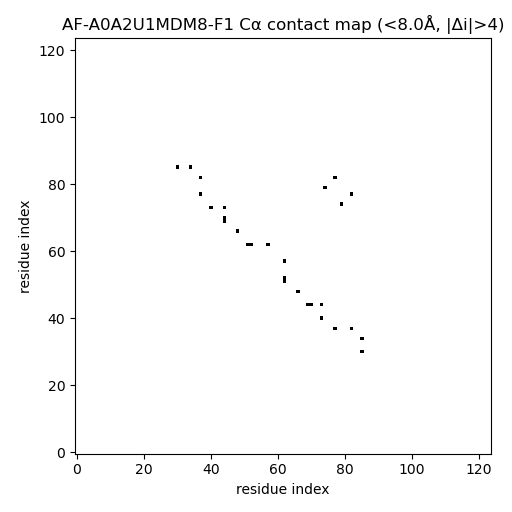GLU A O 1
ATOM 759 N N . LEU A 1 96 ? 18.476 2.386 -15.302 1.00 71.00 96 LEU A N 1
ATOM 760 C CA . LEU A 1 96 ? 19.310 1.587 -16.209 1.00 71.00 96 LEU A CA 1
ATOM 761 C C . LEU A 1 96 ? 18.655 1.339 -17.581 1.00 71.00 96 LEU A C 1
ATOM 763 O O . LEU A 1 96 ? 19.323 1.354 -18.620 1.00 71.00 96 LEU A O 1
ATOM 767 N N . ILE A 1 97 ? 17.339 1.118 -17.618 1.00 73.94 97 ILE A N 1
ATOM 768 C CA . ILE A 1 97 ? 16.614 0.718 -18.836 1.00 73.94 97 ILE A CA 1
ATOM 769 C C . ILE A 1 97 ? 16.329 1.918 -19.754 1.00 73.94 97 ILE A C 1
ATOM 771 O 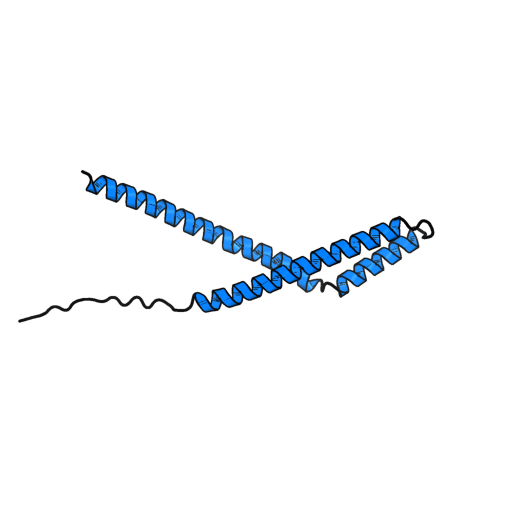O . ILE A 1 97 ? 16.364 1.776 -20.984 1.00 73.94 97 ILE A O 1
ATOM 775 N N . GLN A 1 98 ? 16.050 3.102 -19.198 1.00 79.25 98 GLN A N 1
ATOM 776 C CA . GLN A 1 98 ? 15.764 4.319 -19.975 1.00 79.25 98 GLN A CA 1
ATOM 777 C C . GLN A 1 98 ? 16.928 4.713 -20.917 1.00 79.25 98 GLN A C 1
ATOM 779 O O . GLN A 1 98 ? 16.681 4.866 -22.122 1.00 79.25 98 GLN A O 1
ATOM 784 N N . PRO A 1 99 ? 18.196 4.793 -20.459 1.00 77.62 99 PRO A N 1
ATOM 785 C CA . PRO A 1 99 ? 19.339 5.108 -21.318 1.00 77.62 99 PRO A CA 1
ATOM 786 C C . PRO A 1 99 ? 19.549 4.088 -22.441 1.00 77.62 99 PRO A C 1
ATOM 788 O O . PRO A 1 99 ? 19.815 4.467 -23.583 1.00 77.62 99 PRO A O 1
ATOM 791 N N . ILE A 1 100 ? 19.376 2.792 -22.156 1.00 78.44 100 ILE A N 1
ATOM 792 C CA . ILE A 1 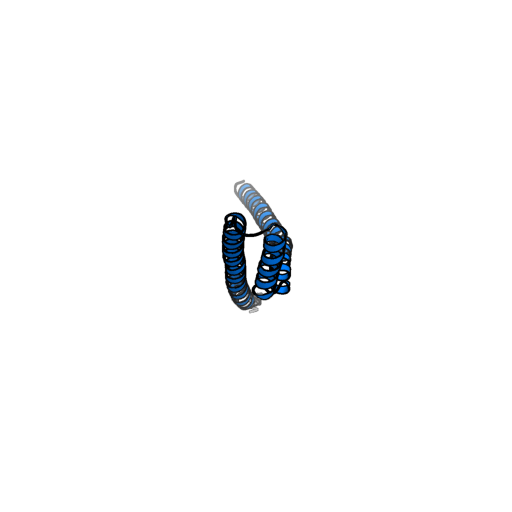100 ? 19.548 1.716 -23.146 1.00 78.44 100 ILE A CA 1
ATOM 793 C C . ILE A 1 100 ? 18.505 1.842 -24.263 1.00 78.44 100 ILE A C 1
ATOM 795 O O . ILE A 1 100 ? 18.845 1.783 -25.451 1.00 78.44 100 ILE A O 1
ATOM 799 N N . LYS A 1 101 ? 17.237 2.091 -23.906 1.00 77.50 101 LYS A N 1
ATOM 800 C CA . LYS A 1 101 ? 16.153 2.322 -24.876 1.00 77.50 101 LYS A CA 1
ATOM 801 C C . LYS A 1 101 ? 16.421 3.556 -25.743 1.00 77.50 101 LYS A C 1
ATOM 803 O O . LYS A 1 101 ? 16.214 3.514 -26.961 1.00 77.50 101 LYS A O 1
ATOM 808 N N . GLN A 1 102 ? 16.923 4.638 -25.148 1.00 79.25 102 GLN A N 1
ATOM 809 C CA . GLN A 1 102 ? 17.289 5.852 -25.883 1.00 79.25 102 GLN A CA 1
ATOM 810 C C . GLN A 1 102 ? 18.457 5.612 -26.848 1.00 79.25 102 GLN A C 1
ATOM 812 O O . GLN A 1 102 ? 18.362 5.975 -28.025 1.00 79.25 102 GLN A O 1
ATOM 817 N N . ALA A 1 103 ? 19.518 4.939 -26.399 1.00 79.94 103 ALA A N 1
ATOM 818 C CA . ALA A 1 103 ? 20.681 4.614 -27.222 1.00 79.94 103 ALA A CA 1
ATOM 819 C C . ALA A 1 103 ? 20.310 3.716 -28.417 1.00 79.94 103 ALA A C 1
ATOM 821 O O . ALA A 1 103 ? 20.718 3.978 -29.555 1.00 79.94 103 ALA A O 1
ATOM 822 N N . GLN A 1 104 ? 19.469 2.699 -28.202 1.00 78.88 104 GLN A N 1
ATOM 823 C CA . GLN A 1 104 ? 18.961 1.846 -29.281 1.00 78.88 104 GLN A CA 1
ATOM 824 C C . GLN A 1 104 ? 18.096 2.626 -30.282 1.00 78.88 104 GLN A C 1
ATOM 826 O O . GLN A 1 104 ? 18.247 2.457 -31.497 1.00 78.88 104 GLN A O 1
ATOM 831 N N . SER A 1 105 ? 17.222 3.514 -29.799 1.00 84.62 105 SER A N 1
ATOM 832 C CA . SER A 1 105 ? 16.392 4.375 -30.651 1.00 84.62 105 SER A CA 1
ATOM 833 C C . SER A 1 105 ? 17.244 5.319 -31.508 1.00 84.62 105 SER A C 1
ATOM 835 O O . SER A 1 105 ? 17.039 5.423 -32.722 1.00 84.62 105 SER A O 1
ATOM 837 N N . GLN A 1 106 ? 18.274 5.939 -30.923 1.00 82.75 106 GLN A N 1
ATOM 838 C CA . GLN A 1 106 ? 19.231 6.768 -31.659 1.00 82.75 106 GLN A CA 1
ATOM 839 C C . GLN A 1 106 ? 19.994 5.968 -32.725 1.00 82.75 106 GLN A C 1
ATOM 841 O O . GLN A 1 106 ? 20.136 6.437 -33.860 1.00 82.75 106 GLN A O 1
ATOM 846 N N . LYS A 1 107 ? 20.438 4.745 -32.405 1.00 85.69 107 LYS A N 1
ATOM 847 C CA . LYS A 1 107 ? 21.124 3.856 -33.358 1.00 85.69 107 LYS A CA 1
ATOM 848 C C . LYS A 1 107 ? 20.221 3.501 -34.546 1.00 85.69 107 LYS A C 1
ATOM 850 O O . LYS A 1 107 ? 20.654 3.600 -35.694 1.00 85.69 107 LYS A O 1
ATOM 855 N N . ARG A 1 108 ? 18.946 3.175 -34.295 1.00 82.56 108 ARG A N 1
ATOM 856 C CA . ARG A 1 108 ? 17.944 2.904 -35.346 1.00 82.56 108 ARG A CA 1
ATOM 857 C C . ARG A 1 108 ? 17.706 4.117 -36.248 1.00 82.56 108 ARG A C 1
ATOM 859 O O . ARG A 1 108 ? 17.680 3.961 -37.468 1.00 82.56 108 ARG A O 1
ATOM 866 N N . LYS A 1 109 ? 17.599 5.321 -35.675 1.00 82.12 109 LYS A N 1
ATOM 867 C CA . LYS A 1 109 ? 17.441 6.567 -36.448 1.00 82.12 109 LYS A CA 1
ATOM 868 C C . LYS A 1 109 ? 18.642 6.833 -37.361 1.00 82.12 109 LYS A C 1
ATOM 870 O O . LYS A 1 109 ? 18.448 7.034 -38.555 1.00 82.12 109 LYS A O 1
ATOM 875 N N . ARG A 1 110 ? 19.874 6.753 -36.838 1.00 81.25 110 ARG A N 1
ATOM 876 C CA . ARG A 1 110 ? 21.102 6.946 -37.639 1.00 81.25 110 ARG A CA 1
ATOM 877 C C . ARG A 1 110 ? 21.209 5.942 -38.788 1.00 81.25 110 ARG A C 1
ATOM 879 O O . ARG A 1 110 ? 21.534 6.330 -39.908 1.00 81.25 110 ARG A O 1
ATOM 886 N N . ASN A 1 111 ? 20.891 4.673 -38.529 1.00 81.69 111 ASN A N 1
ATOM 887 C CA . ASN A 1 111 ? 20.914 3.630 -39.555 1.00 81.69 111 ASN A CA 1
ATOM 888 C C . ASN A 1 111 ? 19.864 3.865 -40.647 1.00 81.69 111 ASN A C 1
ATOM 890 O O . ASN A 1 111 ? 20.173 3.681 -41.821 1.00 81.69 111 ASN A O 1
ATOM 894 N N . ARG A 1 112 ? 18.662 4.337 -40.287 1.00 83.94 112 ARG A N 1
ATOM 895 C CA . ARG A 1 112 ? 17.618 4.703 -41.257 1.00 83.94 112 ARG A CA 1
ATOM 896 C C . ARG A 1 112 ? 18.067 5.848 -42.164 1.00 83.94 112 ARG A C 1
ATOM 898 O O . ARG A 1 112 ? 17.968 5.725 -43.379 1.00 83.94 112 ARG A O 1
ATOM 905 N N . THR A 1 113 ? 18.627 6.915 -41.595 1.00 83.19 113 THR A N 1
ATOM 906 C CA . THR A 1 113 ? 19.136 8.055 -42.374 1.00 83.19 113 THR A CA 1
ATOM 907 C C . THR A 1 113 ? 20.301 7.653 -43.280 1.00 83.19 113 THR A C 1
ATOM 909 O O . THR A 1 113 ? 20.370 8.085 -44.427 1.00 83.19 113 THR A O 1
ATOM 912 N N . ARG A 1 114 ? 21.208 6.789 -42.804 1.00 81.69 114 ARG A N 1
ATOM 913 C CA . ARG A 1 114 ? 22.311 6.264 -43.624 1.00 81.69 114 ARG A CA 1
ATOM 914 C C . ARG A 1 114 ? 21.800 5.388 -44.771 1.00 81.69 114 ARG A C 1
ATOM 916 O O . ARG A 1 114 ? 22.293 5.522 -45.885 1.00 81.69 114 ARG A O 1
ATOM 923 N N . ALA A 1 115 ? 20.816 4.527 -44.513 1.00 83.00 115 ALA A N 1
ATOM 924 C CA . ALA A 1 115 ? 20.203 3.687 -45.538 1.00 83.00 115 ALA A CA 1
ATOM 925 C C . ALA A 1 115 ? 19.492 4.523 -46.615 1.00 83.00 115 ALA A C 1
ATOM 927 O O . ALA A 1 115 ? 19.663 4.243 -47.798 1.00 83.00 115 ALA A O 1
ATOM 928 N N . GLN A 1 116 ? 18.774 5.583 -46.221 1.00 84.62 116 GLN A N 1
ATOM 929 C CA . GLN A 1 116 ? 18.147 6.523 -47.160 1.00 84.62 116 GLN A CA 1
ATOM 930 C C . GLN A 1 116 ? 19.184 7.206 -48.058 1.00 84.62 116 GLN A C 1
ATOM 932 O O . GLN A 1 116 ? 19.059 7.133 -49.274 1.00 84.62 116 GLN A O 1
ATOM 937 N N . ARG A 1 117 ? 20.269 7.747 -47.484 1.00 82.62 117 ARG A N 1
ATOM 938 C CA . ARG A 1 117 ? 21.346 8.377 -48.272 1.00 82.62 117 ARG A CA 1
ATOM 939 C C . ARG A 1 117 ? 22.003 7.416 -49.264 1.00 82.62 117 ARG A C 1
ATOM 941 O O . ARG A 1 117 ? 22.283 7.797 -50.391 1.00 82.62 117 ARG A O 1
ATOM 948 N N . ILE A 1 118 ? 22.249 6.167 -48.861 1.00 85.25 118 ILE A N 1
ATOM 949 C CA . ILE A 1 118 ? 22.820 5.152 -49.762 1.00 85.25 118 ILE A CA 1
ATOM 950 C C . ILE A 1 118 ? 21.836 4.809 -50.889 1.00 85.25 118 ILE A C 1
ATOM 952 O O . ILE A 1 118 ? 22.263 4.587 -52.019 1.00 85.25 118 ILE A O 1
ATOM 956 N N . SER A 1 119 ? 20.534 4.765 -50.597 1.00 83.75 119 SER A N 1
ATOM 957 C CA . SER A 1 119 ? 19.498 4.532 -51.606 1.00 83.75 119 SER A CA 1
ATOM 958 C C . SER A 1 119 ? 19.397 5.688 -52.604 1.00 83.75 119 SER A C 1
ATOM 960 O O . SER A 1 119 ? 19.276 5.433 -53.795 1.00 83.75 119 SER A O 1
ATOM 962 N N . GLU A 1 120 ? 19.485 6.935 -52.136 1.00 82.06 120 GLU A N 1
ATOM 963 C CA . GLU A 1 120 ? 19.476 8.141 -52.979 1.00 82.06 120 GLU A CA 1
ATOM 964 C C . GLU A 1 120 ? 20.716 8.211 -53.880 1.00 82.06 120 GLU A C 1
ATOM 966 O O . GLU A 1 120 ? 20.595 8.476 -55.070 1.00 82.06 120 GLU A O 1
ATOM 971 N N . MET A 1 121 ? 21.902 7.883 -53.353 1.00 78.31 121 MET A N 1
ATOM 972 C CA . MET A 1 121 ? 23.143 7.843 -54.140 1.00 78.31 121 MET A CA 1
ATOM 973 C C . MET A 1 121 ? 23.175 6.733 -55.196 1.00 78.31 121 MET A C 1
ATOM 975 O O . MET A 1 121 ? 23.905 6.859 -56.169 1.00 78.31 121 MET A O 1
ATOM 979 N N . LYS A 1 122 ? 22.440 5.631 -54.996 1.00 76.50 122 LYS A N 1
ATOM 980 C CA . LYS A 1 122 ? 22.332 4.536 -55.977 1.00 76.50 122 LYS A CA 1
ATOM 981 C C . LYS A 1 122 ? 21.281 4.790 -57.061 1.00 76.50 122 LYS A C 1
ATOM 983 O O . LYS A 1 122 ? 21.228 4.024 -58.016 1.00 76.50 122 LYS A O 1
ATOM 988 N N . ALA A 1 123 ? 20.415 5.783 -56.870 1.00 68.31 123 ALA A N 1
ATOM 989 C CA . ALA A 1 123 ? 19.354 6.143 -57.808 1.00 68.31 123 ALA A CA 1
ATOM 990 C C . ALA A 1 123 ? 19.768 7.257 -58.794 1.00 68.31 123 ALA A C 1
ATOM 992 O O . ALA A 1 123 ? 18.972 7.609 -59.663 1.00 68.31 123 ALA A O 1
ATOM 993 N N . LEU A 1 124 ? 20.986 7.795 -58.643 1.00 54.38 124 LEU A N 1
ATOM 994 C CA . LEU A 1 124 ? 21.675 8.697 -59.573 1.00 54.38 124 LEU A CA 1
ATOM 995 C C . LEU A 1 124 ? 22.648 7.900 -60.448 1.00 54.38 124 LEU A C 1
ATOM 997 O O . LEU A 1 124 ? 22.773 8.261 -61.637 1.00 54.38 124 LEU A O 1
#

Foldseek 3Di:
DDDPDDDDDDDPPPPPPVVVVVVVVVVVVVLVVLVVVLVVLVVVLVVVLVVLVVPPVDDPVRSVVVNVVSVVVSCVVNVVVSVVVSVVVVVVCCVVVVVVVVVVVVVVVVVVVVVVVVVVVVVD

Nearest PDB structures (foldseek):
  6o35-assembly1_C-2  TM=6.464E-01  e=1.193E+00  synthetic construct
  3zjc-assembly1_A  TM=8.327E-01  e=4.838E+00  Homo sapiens

pLDDT: mean 71.8, std 16.64, range [37.44, 94.69]

Secondary structure (DSSP, 8-state):
----------------HHHHHHHHHHHHHHHHHHHHHHHHHHHHHHHHHHHHHH-TTS-HHHHHHHHHHHHHHHHHHTTHHHHHHHHHHHHHHHHHHHHHHHHHHHHHHHHHHHHHHHHHHT--

Organism: Artemisia annua (NCBI:txid35608)

Solvent-accessible surface area (backbone atoms only — not comparable to full-atom values): 7312 Å² total; per-residue (Å²): 140,84,83,86,73,81,87,78,88,77,79,79,73,76,93,61,67,62,68,55,53,51,57,52,47,52,52,48,51,55,50,52,54,52,54,48,53,53,52,56,51,49,53,52,50,51,53,52,53,53,52,57,72,65,45,80,86,58,52,71,68,58,46,53,51,52,49,51,50,52,53,49,53,47,48,66,75,46,51,59,66,58,58,55,48,52,56,48,50,53,52,51,49,51,66,58,49,53,57,53,54,50,53,53,51,52,52,52,52,53,52,50,56,51,52,50,52,54,53,57,65,71,75,108

Radius of gyration: 28.88 Å; Cα contacts (8 Å, |Δi|>4): 14; chains: 1; bounding box: 65×34×83 Å